Protein AF-A0A0Q0CNK5-F1 (afdb_monomer)

Foldseek 3Di:
DPPDPCVLPNPQPAWDWDADPVGFIKIAGPVRQKIWTWHDDDVDIDIDIDHDPPPPCSVVVVVVVVVPD

Nearest PDB structures (foldseek):
  4tps-assembly2_C  TM=6.557E-01  e=1.167E+00  Bacillus subtilis subsp. subtilis str. 168
  8ey4-assembly1_A  TM=5.139E-01  e=9.115E-01  Escherichia coli O32:H37
  6sy0-assembly1_B  TM=4.785E-01  e=1.167E+00  Plasmodium falciparum 3D7
  5oj3-assembly1_A  TM=5.392E-01  e=2.036E+00  Cyanidioschyzon merolae strain 10D

pLDDT: mean 70.26, std 10.82, range [39.16, 84.5]

Radius of gyration: 12.5 Å; Cα contacts (8 Å, |Δi|>4): 83; chains: 1; bounding box: 27×26×34 Å

Secondary structure (DSSP, 8-state):
--SS-HHHH-S---EEEEE-TTS-EEEEETT-S-EEEEEEETTEEEEEEE--TT-TTHHHHHHHHHHH-

Solvent-accessible surface area (backbone atoms only — not comparable to full-atom values): 4398 Å² total; per-residue (Å²): 135,78,93,64,59,46,93,78,67,48,89,70,81,57,70,44,78,43,79,41,100,85,61,41,35,36,41,31,38,87,83,61,58,41,39,32,42,40,32,76,58,82,99,43,76,48,74,52,76,46,60,61,89,86,53,88,55,48,67,60,54,51,51,53,55,72,73,76,114

Structure (mmCIF, N/CA/C/O backbone):
data_AF-A0A0Q0CNK5-F1
#
_e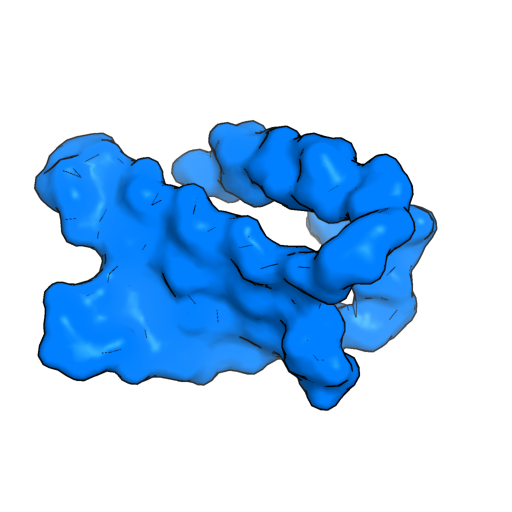ntry.id   AF-A0A0Q0CNK5-F1
#
loop_
_atom_site.group_PDB
_atom_site.id
_atom_site.type_symbol
_atom_site.label_atom_id
_atom_site.label_alt_id
_atom_site.label_comp_id
_atom_site.label_asym_id
_atom_site.label_entity_id
_atom_site.label_seq_id
_atom_site.pdbx_PDB_ins_code
_atom_site.Cartn_x
_atom_site.Cartn_y
_atom_site.Cartn_z
_atom_site.occupancy
_atom_site.B_iso_or_equiv
_atom_site.auth_seq_id
_atom_site.auth_comp_id
_atom_site.auth_asym_id
_atom_site.auth_atom_id
_atom_site.pdbx_PDB_model_num
ATOM 1 N N . MET A 1 1 ? -11.438 10.582 -13.707 1.00 39.16 1 MET A N 1
ATOM 2 C CA . MET A 1 1 ? -10.401 10.799 -12.681 1.00 39.16 1 MET A CA 1
ATOM 3 C C . MET A 1 1 ? -10.008 9.431 -12.173 1.00 39.16 1 MET A C 1
ATOM 5 O O . MET A 1 1 ? -10.840 8.767 -11.571 1.00 39.16 1 MET A O 1
ATOM 9 N N . THR A 1 2 ? -8.818 8.967 -12.531 1.00 46.91 2 THR A N 1
ATOM 10 C CA . THR A 1 2 ? -8.232 7.767 -11.930 1.00 46.91 2 THR A CA 1
ATOM 11 C C . THR A 1 2 ? -7.545 8.234 -10.649 1.00 46.91 2 THR A C 1
ATOM 13 O O . THR A 1 2 ? -6.771 9.189 -10.670 1.00 46.91 2 THR A O 1
ATOM 16 N N . TRP A 1 3 ? -7.935 7.661 -9.511 1.00 55.16 3 TRP A N 1
ATOM 17 C CA . TRP A 1 3 ? -7.340 7.962 -8.204 1.00 55.16 3 TRP A CA 1
ATOM 18 C C . TRP A 1 3 ? -5.939 7.346 -8.069 1.00 55.16 3 TRP A C 1
ATOM 20 O O . TRP A 1 3 ? -5.201 7.667 -7.140 1.00 55.16 3 TRP A O 1
ATOM 30 N N . GLN A 1 4 ? -5.564 6.475 -9.008 1.00 47.75 4 GLN A N 1
ATOM 31 C CA . GLN A 1 4 ? -4.286 5.796 -9.046 1.00 47.75 4 GLN A CA 1
ATOM 32 C C . GLN A 1 4 ? -3.314 6.587 -9.926 1.00 47.75 4 GLN A C 1
ATOM 34 O O . GLN A 1 4 ? -3.574 6.856 -11.097 1.00 47.75 4 GLN A O 1
ATOM 39 N N . ASN A 1 5 ? -2.162 6.956 -9.368 1.00 59.72 5 ASN A N 1
ATOM 40 C CA . ASN A 1 5 ? -1.070 7.517 -10.154 1.00 59.72 5 ASN A CA 1
ATOM 41 C C . ASN A 1 5 ? -0.433 6.399 -10.995 1.00 59.72 5 ASN A C 1
ATOM 43 O O . ASN A 1 5 ? 0.438 5.674 -10.519 1.00 59.72 5 ASN A O 1
ATOM 47 N N . GLU A 1 6 ? -0.882 6.242 -12.237 1.00 58.09 6 GLU A N 1
ATOM 48 C CA . GLU A 1 6 ? -0.452 5.185 -13.166 1.00 58.09 6 GLU A CA 1
ATOM 49 C C . GLU A 1 6 ? 1.066 5.186 -13.416 1.00 58.09 6 GLU A C 1
ATOM 51 O O . GLU A 1 6 ? 1.669 4.123 -13.556 1.00 58.09 6 GLU A O 1
ATOM 56 N N . ALA A 1 7 ? 1.712 6.359 -13.386 1.00 55.94 7 ALA A N 1
ATOM 57 C CA . ALA A 1 7 ? 3.166 6.471 -13.513 1.00 55.94 7 ALA A CA 1
ATOM 58 C C . ALA A 1 7 ? 3.908 5.863 -12.310 1.00 55.94 7 ALA A C 1
ATOM 60 O O . ALA A 1 7 ? 5.040 5.401 -12.447 1.00 55.94 7 ALA A O 1
ATOM 61 N N . MET A 1 8 ? 3.269 5.836 -11.138 1.00 53.78 8 MET A N 1
ATOM 62 C CA . MET A 1 8 ? 3.785 5.150 -9.959 1.00 53.78 8 MET A CA 1
ATOM 63 C C . MET A 1 8 ? 3.343 3.689 -9.930 1.00 53.78 8 MET A C 1
ATOM 65 O O . MET A 1 8 ? 4.177 2.823 -9.704 1.00 53.78 8 MET A O 1
ATOM 69 N N . PHE A 1 9 ? 2.075 3.361 -10.160 1.00 57.31 9 PHE A N 1
ATOM 70 C CA . PHE A 1 9 ? 1.527 2.033 -9.839 1.00 57.31 9 PHE A CA 1
ATOM 71 C C . PHE A 1 9 ? 1.347 1.081 -11.031 1.00 57.31 9 PHE A C 1
ATOM 73 O O . PHE A 1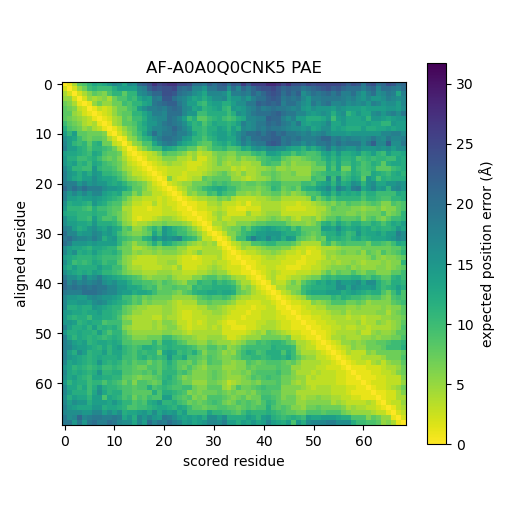 9 ? 1.047 -0.090 -10.813 1.00 57.31 9 PHE A O 1
ATOM 80 N N . GLY A 1 10 ? 1.618 1.530 -12.259 1.00 55.47 10 GLY A N 1
ATOM 81 C CA . GLY A 1 10 ? 1.413 0.736 -13.469 1.00 55.47 10 GLY A CA 1
ATOM 82 C C . GLY A 1 10 ? -0.046 0.739 -13.939 1.00 55.47 10 GLY A C 1
ATOM 83 O O . GLY A 1 10 ? -0.931 1.272 -13.279 1.00 55.47 10 GLY A O 1
ATOM 84 N N . ILE A 1 11 ? -0.275 0.156 -15.119 1.00 55.16 11 ILE A N 1
ATOM 85 C CA . ILE A 1 11 ? -1.558 0.196 -15.855 1.00 55.16 11 ILE A CA 1
ATOM 86 C C . ILE A 1 11 ? -2.521 -0.933 -15.435 1.00 55.16 11 ILE A C 1
ATOM 88 O O . ILE A 1 11 ? -3.688 -0.941 -15.811 1.00 55.16 11 ILE A O 1
ATOM 92 N N . SER A 1 12 ? -2.025 -1.912 -14.676 1.00 57.25 12 SER A N 1
ATOM 93 C CA . SER A 1 12 ? -2.803 -3.038 -14.158 1.00 57.25 12 SER A CA 1
ATOM 94 C C . SER A 1 12 ? -3.415 -2.653 -12.811 1.00 57.25 12 SER A C 1
ATOM 96 O O . SER A 1 12 ? -2.759 -2.771 -11.776 1.00 57.25 12 SER A O 1
ATOM 98 N N . SER A 1 13 ? -4.674 -2.215 -12.822 1.00 55.25 13 SER A N 1
ATOM 99 C CA . SER A 1 13 ? -5.463 -1.922 -11.613 1.00 55.25 13 SER A CA 1
ATOM 100 C C . SER A 1 13 ? -6.104 -3.166 -10.982 1.00 55.25 13 SER A C 1
ATOM 102 O O . SER A 1 13 ? -6.987 -3.036 -10.135 1.00 55.25 13 SER A O 1
ATOM 104 N N . ASP A 1 14 ? -5.675 -4.365 -11.376 1.00 61.72 14 ASP A N 1
ATOM 105 C CA . ASP A 1 14 ? -6.109 -5.609 -10.749 1.00 61.72 14 ASP A CA 1
ATOM 106 C C . ASP A 1 14 ? -5.503 -5.696 -9.341 1.00 61.72 14 ASP A C 1
ATOM 108 O O . ASP A 1 14 ? -4.340 -6.063 -9.137 1.00 61.72 14 ASP A O 1
ATOM 112 N N . VAL A 1 15 ? -6.306 -5.275 -8.368 1.00 63.66 15 VAL A N 1
ATOM 113 C CA . VAL A 1 15 ? -6.001 -5.317 -6.943 1.00 63.66 15 VAL A CA 1
ATOM 114 C C . VAL A 1 15 ? -6.880 -6.381 -6.309 1.00 63.66 15 VAL A C 1
ATOM 116 O O . VAL A 1 15 ? -8.104 -6.353 -6.432 1.00 63.6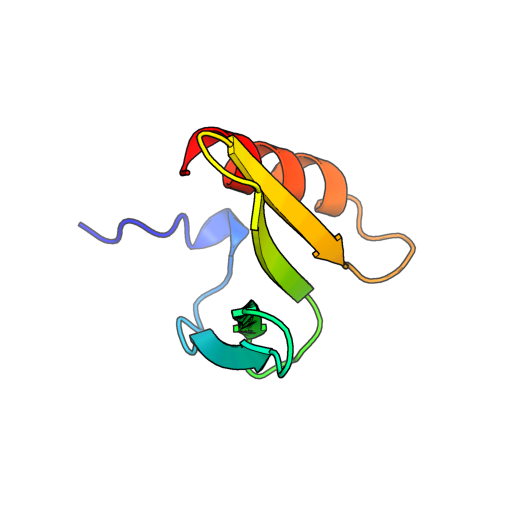6 15 VAL A O 1
ATOM 119 N N . PHE A 1 16 ? -6.244 -7.310 -5.612 1.00 70.81 16 PHE A N 1
ATOM 120 C CA . PHE A 1 16 ? -6.901 -8.393 -4.906 1.00 70.81 16 PHE A CA 1
ATOM 121 C C . PHE A 1 16 ? -6.835 -8.149 -3.404 1.00 70.81 16 PHE A C 1
ATOM 123 O O . PHE A 1 16 ? -5.859 -7.602 -2.885 1.00 70.81 16 PHE A O 1
ATOM 130 N N . LEU A 1 17 ? -7.897 -8.570 -2.724 1.00 7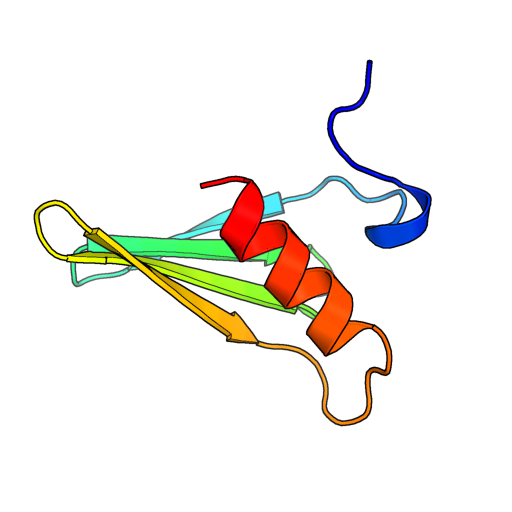6.81 17 LEU A N 1
ATOM 131 C CA . LEU A 1 17 ? -8.030 -8.543 -1.277 1.00 76.81 17 LEU A CA 1
ATOM 132 C C . LEU A 1 17 ? -8.101 -9.978 -0.770 1.00 76.81 17 LEU A C 1
ATOM 134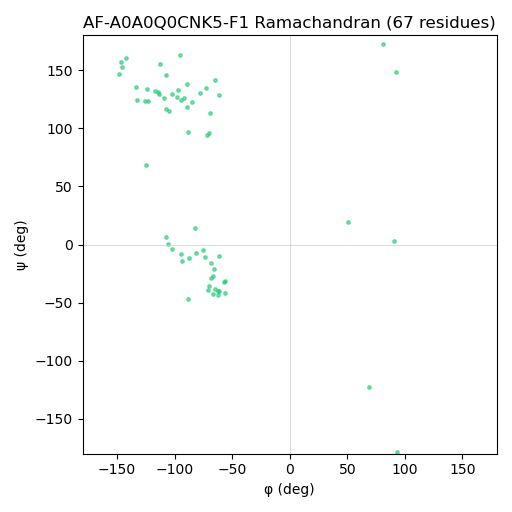 O O . LEU A 1 17 ? -8.870 -10.787 -1.295 1.00 76.81 17 LEU A O 1
ATOM 138 N N . HIS A 1 18 ? -7.307 -10.285 0.246 1.00 77.25 18 HIS A N 1
ATOM 139 C CA . HIS A 1 18 ? -7.391 -11.543 0.974 1.00 77.25 18 HIS A CA 1
ATOM 140 C C . HIS A 1 18 ? -7.621 -11.272 2.457 1.00 77.25 18 HIS A C 1
ATOM 142 O O . HIS A 1 18 ? -6.828 -10.573 3.080 1.00 77.25 18 HIS A O 1
ATOM 148 N N . ASP A 1 19 ? -8.696 -11.822 3.018 1.00 81.88 19 ASP A N 1
ATOM 149 C CA . ASP A 1 19 ? -9.013 -11.655 4.436 1.00 81.88 19 ASP A CA 1
ATOM 150 C C . ASP A 1 19 ? -8.063 -12.477 5.314 1.00 81.88 19 ASP A C 1
ATOM 152 O O . ASP A 1 19 ? -7.817 -13.659 5.065 1.00 81.88 19 ASP A O 1
ATOM 156 N N . LEU A 1 20 ? -7.557 -11.860 6.381 1.00 77.31 20 LEU A N 1
ATOM 157 C CA . LEU A 1 20 ? -6.678 -12.520 7.341 1.00 77.31 20 LEU A CA 1
ATOM 158 C C . LEU A 1 20 ? -7.500 -13.171 8.460 1.00 77.31 20 LEU A C 1
ATOM 160 O O . LEU A 1 20 ? -8.418 -12.567 9.016 1.00 77.31 20 LEU A O 1
ATOM 164 N N . ALA A 1 21 ? -7.120 -14.386 8.870 1.00 68.81 21 ALA A N 1
ATOM 165 C CA . ALA A 1 21 ? -7.829 -15.166 9.894 1.00 68.81 21 ALA A CA 1
ATOM 166 C C . ALA A 1 21 ? -7.901 -14.497 11.292 1.00 68.81 21 ALA A C 1
ATOM 168 O O . ALA A 1 21 ? -8.632 -14.973 12.158 1.00 68.81 21 ALA A O 1
ATOM 169 N N . GLY A 1 22 ? -7.166 -13.401 11.519 1.00 68.88 22 GLY A N 1
ATOM 170 C CA . GLY A 1 22 ? -7.167 -12.597 12.751 1.00 68.88 22 GLY A CA 1
ATOM 171 C C . GLY A 1 22 ? -7.856 -11.230 12.636 1.00 68.88 22 GLY A C 1
ATOM 172 O O . GLY A 1 22 ? -7.795 -10.449 13.585 1.00 68.88 22 GLY A O 1
ATOM 173 N N . GLY A 1 23 ? -8.501 -10.938 11.502 1.00 76.94 23 GLY A N 1
ATOM 174 C CA . GLY A 1 23 ? -9.024 -9.615 11.163 1.00 76.94 23 GLY A CA 1
ATOM 175 C C . GLY A 1 23 ? -8.021 -8.776 10.365 1.00 76.94 23 GLY A C 1
ATOM 176 O O . GLY A 1 23 ? -6.810 -8.902 10.532 1.00 76.94 23 GLY A O 1
ATOM 177 N N . GLY A 1 24 ? -8.540 -7.915 9.487 1.00 80.31 24 GLY A N 1
ATOM 178 C CA . GLY A 1 24 ? -7.735 -7.202 8.492 1.00 80.31 24 GLY A CA 1
ATOM 179 C C . GLY A 1 24 ? -7.677 -7.923 7.144 1.00 80.31 24 GLY A C 1
ATOM 180 O O . GLY A 1 24 ? -8.305 -8.967 6.959 1.00 80.31 24 GLY A O 1
ATOM 181 N N . PHE A 1 25 ? -6.942 -7.347 6.198 1.00 82.31 25 PHE A N 1
ATOM 182 C CA . PHE A 1 25 ? -6.850 -7.839 4.826 1.00 82.31 25 PHE A CA 1
ATOM 183 C C . PHE A 1 25 ? -5.477 -7.558 4.214 1.00 82.31 25 PHE A C 1
ATOM 185 O O . PHE A 1 25 ? -4.864 -6.524 4.480 1.00 82.31 25 PHE A O 1
ATOM 192 N N . THR A 1 26 ? -5.020 -8.457 3.351 1.00 80.94 26 THR A N 1
ATOM 193 C CA . THR A 1 26 ? -3.860 -8.254 2.483 1.00 80.94 26 THR A CA 1
ATOM 194 C C . THR A 1 26 ? -4.323 -7.694 1.147 1.00 80.94 26 THR A C 1
ATOM 196 O O . THR A 1 26 ? -5.168 -8.290 0.477 1.00 80.94 26 THR A O 1
ATOM 199 N N . VAL A 1 27 ? -3.747 -6.568 0.737 1.00 80.62 27 VAL A N 1
ATOM 200 C CA . VAL A 1 27 ? -3.917 -5.970 -0.591 1.00 80.62 27 VAL A CA 1
ATOM 201 C C . VAL A 1 27 ? -2.727 -6.364 -1.457 1.00 80.62 27 VAL A C 1
ATOM 203 O O . VAL A 1 27 ? -1.593 -6.117 -1.055 1.00 80.62 27 VAL A O 1
ATOM 206 N N . PHE A 1 28 ? -2.941 -6.924 -2.646 1.00 75.81 28 PHE A N 1
ATOM 207 C CA . PHE A 1 28 ? -1.847 -7.278 -3.560 1.00 75.81 28 PHE A CA 1
ATOM 208 C C . PHE A 1 28 ? -2.240 -7.129 -5.031 1.00 75.81 28 PHE A C 1
ATOM 210 O O . PHE A 1 28 ? -3.418 -7.167 -5.380 1.00 75.81 28 PHE A O 1
ATOM 217 N N . THR A 1 29 ? -1.249 -6.952 -5.906 1.00 71.44 29 THR A N 1
ATOM 218 C CA . THR A 1 29 ? -1.459 -6.894 -7.364 1.00 71.44 29 THR A CA 1
ATOM 219 C C . THR A 1 29 ? -1.239 -8.259 -8.019 1.00 71.44 29 THR A C 1
ATOM 221 O O . THR A 1 29 ? -0.612 -9.141 -7.429 1.00 71.44 29 THR A O 1
ATOM 224 N N . THR A 1 30 ? -1.719 -8.448 -9.252 1.00 61.00 30 THR A N 1
ATOM 225 C CA . THR A 1 30 ? -1.640 -9.719 -10.011 1.00 61.00 30 THR A CA 1
ATOM 226 C C . THR A 1 30 ? -0.220 -10.258 -10.175 1.00 61.00 30 THR A C 1
ATOM 228 O O . THR A 1 30 ? -0.016 -11.465 -10.224 1.00 61.00 30 THR A O 1
ATOM 231 N N . GLU A 1 31 ? 0.780 -9.374 -10.241 1.00 66.12 31 GLU A N 1
ATOM 232 C CA . GLU A 1 31 ? 2.189 -9.783 -10.309 1.00 66.12 31 GLU A CA 1
ATOM 233 C C . GLU A 1 31 ? 2.778 -10.139 -8.933 1.00 66.12 31 GLU A C 1
ATOM 235 O O . GLU A 1 31 ? 3.925 -10.574 -8.855 1.00 66.12 31 GLU A O 1
ATOM 240 N N . SER A 1 32 ? 2.029 -9.900 -7.850 1.00 59.84 32 SER A N 1
ATOM 241 C CA . SER A 1 32 ? 2.389 -10.132 -6.441 1.00 59.84 32 SER A CA 1
ATOM 242 C C . SER A 1 32 ? 3.739 -9.543 -6.017 1.00 59.84 32 SER A C 1
ATOM 244 O O . SER A 1 32 ? 4.309 -9.932 -5.002 1.00 59.84 32 SER A O 1
ATOM 246 N N . LYS A 1 33 ? 4.258 -8.575 -6.779 1.00 66.88 33 LYS A N 1
ATOM 247 C CA . LYS A 1 33 ? 5.519 -7.891 -6.468 1.00 66.88 33 LYS A CA 1
ATOM 248 C C . LYS A 1 33 ? 5.395 -7.011 -5.233 1.00 66.88 33 LYS A C 1
ATOM 250 O O . LYS A 1 33 ? 6.384 -6.803 -4.544 1.00 66.88 33 LYS A O 1
ATOM 255 N N . TYR A 1 34 ? 4.195 -6.509 -4.971 1.00 70.62 34 TYR A N 1
ATOM 256 C CA . TYR A 1 34 ? 3.904 -5.631 -3.850 1.00 70.62 34 TYR A CA 1
ATOM 257 C C . TYR A 1 34 ? 2.648 -6.117 -3.151 1.00 70.62 34 TYR A C 1
ATOM 259 O O . TYR A 1 34 ? 1.651 -6.421 -3.816 1.00 70.62 34 TYR A O 1
ATOM 267 N N . PHE A 1 35 ? 2.691 -6.154 -1.827 1.00 80.00 35 PHE A N 1
ATOM 268 C CA . PHE A 1 35 ? 1.517 -6.420 -1.014 1.00 80.00 35 PHE A CA 1
ATOM 269 C C . PHE A 1 35 ? 1.569 -5.631 0.290 1.00 80.00 35 PHE A C 1
ATOM 271 O O . PHE A 1 35 ? 2.643 -5.245 0.755 1.00 80.00 35 PHE A O 1
ATOM 278 N N . ALA A 1 36 ? 0.397 -5.337 0.839 1.00 82.31 36 ALA A N 1
ATOM 279 C CA . ALA A 1 36 ? 0.249 -4.612 2.087 1.00 82.31 36 ALA A CA 1
ATOM 280 C C . ALA A 1 36 ? -0.747 -5.331 2.991 1.00 82.31 36 ALA A C 1
ATOM 282 O O . ALA A 1 36 ? -1.893 -5.531 2.592 1.00 82.31 36 ALA A O 1
ATOM 283 N N . ASP A 1 37 ? -0.326 -5.665 4.204 1.00 82.88 37 ASP A N 1
ATOM 284 C CA . ASP A 1 37 ? -1.215 -6.197 5.228 1.00 82.88 37 ASP A CA 1
ATOM 285 C C . ASP A 1 37 ? -1.787 -5.035 6.026 1.00 82.88 37 ASP A C 1
ATOM 287 O O . ASP A 1 37 ? -1.052 -4.271 6.654 1.00 82.88 37 ASP A O 1
ATOM 291 N N . VAL A 1 38 ? -3.107 -4.890 5.988 1.00 82.50 38 VAL A N 1
ATOM 292 C CA . VAL A 1 38 ? -3.842 -3.846 6.695 1.00 82.50 38 VAL A CA 1
ATOM 293 C C . VAL A 1 38 ? -4.580 -4.486 7.856 1.00 82.50 38 VAL A C 1
ATOM 295 O O . VAL A 1 38 ? -5.476 -5.308 7.663 1.00 82.50 38 VAL A O 1
ATOM 298 N N . GLN A 1 39 ? -4.227 -4.095 9.076 1.00 84.50 39 GLN A N 1
ATOM 299 C CA . GLN A 1 39 ? -4.843 -4.609 10.296 1.00 84.50 39 GLN A CA 1
ATOM 300 C C . GLN A 1 39 ? -5.390 -3.461 11.141 1.00 84.50 39 GLN A C 1
ATOM 302 O O . GLN A 1 39 ? -4.714 -2.459 11.385 1.00 84.50 39 GLN A O 1
ATOM 307 N N . SER A 1 40 ? -6.622 -3.614 11.628 1.00 77.31 40 SER A N 1
ATOM 308 C CA . SER A 1 40 ? -7.195 -2.674 12.591 1.00 77.31 40 SER A CA 1
ATOM 309 C C . SER A 1 40 ? -6.625 -2.942 13.984 1.00 77.31 40 SER A C 1
ATOM 311 O O . SER A 1 40 ? -6.633 -4.072 14.470 1.00 77.31 40 SER A O 1
ATOM 313 N N . LYS A 1 41 ? -6.155 -1.889 14.651 1.00 74.12 41 LYS A N 1
ATOM 314 C CA . LYS A 1 41 ? -5.654 -1.900 16.027 1.00 74.12 41 LYS A CA 1
ATOM 315 C C . LYS A 1 41 ? -6.414 -0.860 16.855 1.00 74.12 41 LYS A C 1
ATOM 317 O O . LYS A 1 41 ? -5.870 0.160 17.281 1.00 74.12 41 LYS A O 1
ATOM 322 N N . GLY A 1 42 ? -7.702 -1.121 17.082 1.00 75.56 42 GLY A N 1
ATOM 323 C CA . GLY A 1 42 ? -8.587 -0.213 17.816 1.00 75.56 42 GLY A CA 1
ATOM 324 C C . GLY A 1 42 ? -8.848 1.075 17.020 1.00 75.56 42 GLY A C 1
ATOM 325 O O . GLY A 1 42 ? -9.325 0.974 15.895 1.00 75.56 42 GLY A O 1
ATOM 326 N N . PRO A 1 43 ? -8.553 2.279 17.553 1.00 76.81 43 PRO A N 1
ATOM 327 C CA . PRO A 1 43 ? -8.716 3.531 16.807 1.00 76.81 43 PRO A CA 1
ATOM 328 C C . PRO A 1 43 ? -7.619 3.766 15.752 1.00 76.81 43 PRO A C 1
ATOM 330 O O . PRO A 1 43 ? -7.680 4.761 15.037 1.00 76.81 43 PRO A O 1
ATOM 333 N N . ALA A 1 44 ? -6.602 2.901 15.683 1.00 74.81 44 ALA A N 1
ATOM 334 C CA . ALA A 1 44 ? -5.487 3.011 14.750 1.00 74.81 44 ALA A CA 1
ATOM 335 C C . ALA A 1 44 ? -5.510 1.878 13.716 1.00 74.81 44 ALA A C 1
ATOM 337 O O . ALA A 1 44 ? -6.012 0.787 13.988 1.00 74.81 44 ALA A O 1
ATOM 338 N N . THR A 1 45 ? -4.898 2.118 12.559 1.00 80.50 45 THR A N 1
ATOM 339 C CA . THR A 1 45 ? -4.663 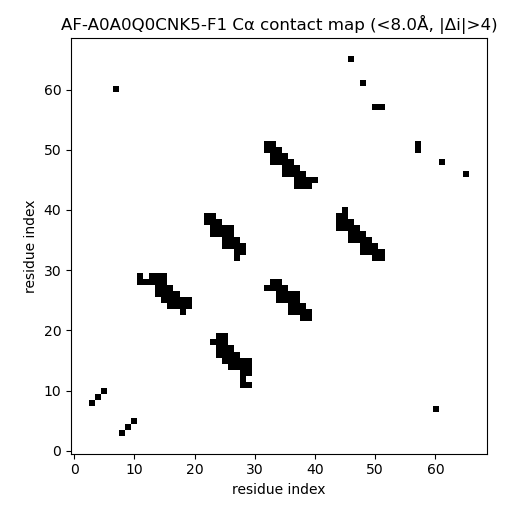1.110 11.519 1.00 80.50 45 THR A CA 1
ATOM 340 C C . THR A 1 45 ? -3.164 0.875 11.403 1.00 80.50 45 THR A C 1
ATOM 342 O O . THR A 1 45 ? -2.392 1.828 11.291 1.00 80.50 45 THR A O 1
ATOM 345 N N . THR A 1 46 ? -2.746 -0.385 11.442 1.00 83.00 46 THR A N 1
ATOM 346 C CA . THR A 1 46 ? -1.370 -0.784 11.138 1.00 83.00 46 THR A CA 1
ATOM 347 C C . THR A 1 46 ? -1.318 -1.245 9.692 1.00 83.00 46 THR A C 1
ATOM 349 O O . THR A 1 46 ? -2.161 -2.044 9.280 1.00 83.00 46 THR A O 1
ATOM 352 N N . VAL A 1 47 ? -0.321 -0.770 8.945 1.00 82.50 47 VAL A N 1
ATOM 353 C CA . VAL A 1 47 ? -0.047 -1.267 7.597 1.00 82.50 47 VAL A CA 1
ATOM 354 C C . VAL A 1 47 ? 1.390 -1.727 7.474 1.00 82.50 47 VAL A C 1
ATOM 356 O O . VAL A 1 47 ? 2.317 -0.951 7.707 1.00 82.50 47 VAL A O 1
ATOM 359 N N . GLU A 1 48 ? 1.563 -2.983 7.084 1.00 84.12 48 GLU A N 1
ATOM 360 C CA . GLU A 1 48 ? 2.861 -3.575 6.785 1.00 84.12 48 GLU A CA 1
ATOM 361 C C . GLU A 1 48 ? 2.999 -3.695 5.269 1.00 84.12 48 GLU A C 1
ATOM 363 O O . GLU A 1 48 ? 2.223 -4.392 4.624 1.00 84.12 48 GLU A O 1
ATOM 368 N N . PHE A 1 49 ? 3.952 -2.964 4.683 1.00 81.88 49 PHE A N 1
ATOM 369 C CA . PHE A 1 49 ? 4.183 -2.949 3.239 1.00 81.88 49 PHE A CA 1
ATOM 370 C C . PHE A 1 49 ? 5.386 -3.812 2.869 1.00 81.88 49 PHE A C 1
ATOM 372 O O . PHE A 1 49 ? 6.484 -3.625 3.400 1.00 81.88 49 PHE A O 1
ATOM 379 N N . TYR A 1 50 ? 5.190 -4.698 1.900 1.00 82.25 50 TYR A N 1
ATOM 380 C CA . TYR A 1 50 ? 6.197 -5.620 1.403 1.00 82.25 50 TYR A CA 1
ATOM 381 C C . TYR A 1 50 ? 6.488 -5.337 -0.070 1.00 82.25 50 TYR A C 1
ATOM 383 O O . TYR A 1 50 ? 5.583 -5.195 -0.896 1.00 82.25 50 TYR A O 1
ATOM 391 N N . ALA A 1 51 ? 7.776 -5.263 -0.395 1.00 82.81 51 ALA A N 1
ATOM 392 C CA . ALA A 1 51 ? 8.283 -4.990 -1.733 1.00 82.81 51 ALA A CA 1
ATOM 393 C C . ALA A 1 51 ? 9.544 -5.822 -2.012 1.00 82.81 51 ALA A C 1
ATOM 395 O O . ALA A 1 51 ? 10.207 -6.266 -1.067 1.00 82.81 51 ALA A O 1
ATOM 396 N N . PRO A 1 52 ? 9.924 -6.016 -3.288 1.00 79.56 52 PRO A N 1
ATOM 397 C CA . PRO A 1 52 ? 11.125 -6.751 -3.639 1.00 79.56 52 PRO A CA 1
ATOM 398 C C . PRO A 1 52 ? 12.365 -6.005 -3.141 1.00 79.56 52 PRO A C 1
ATOM 400 O O . PRO A 1 52 ? 12.457 -4.776 -3.215 1.00 79.56 52 PRO A O 1
ATOM 403 N N . GLN A 1 53 ? 13.349 -6.754 -2.652 1.00 75.81 53 GLN A N 1
ATOM 404 C CA . GLN A 1 53 ? 14.599 -6.174 -2.180 1.00 75.81 53 GLN A CA 1
ATOM 405 C C . GLN A 1 53 ? 15.320 -5.446 -3.328 1.00 75.81 53 GLN A C 1
ATOM 407 O O . GLN A 1 53 ? 15.534 -6.016 -4.396 1.00 75.81 53 GLN A O 1
ATOM 412 N N . GLY A 1 54 ? 15.712 -4.190 -3.098 1.00 75.00 54 GLY A N 1
ATOM 413 C CA . GLY A 1 54 ? 16.388 -3.359 -4.099 1.00 75.00 54 GLY A CA 1
ATOM 414 C C . GLY A 1 54 ? 15.460 -2.511 -4.975 1.00 75.00 54 GLY A C 1
ATOM 415 O O . GLY A 1 54 ? 15.959 -1.796 -5.842 1.00 75.00 54 GLY A O 1
ATOM 416 N N . ASP A 1 55 ? 14.142 -2.533 -4.743 1.00 76.00 55 ASP A N 1
ATOM 417 C CA . ASP A 1 55 ? 13.237 -1.578 -5.386 1.00 76.00 55 ASP A CA 1
ATOM 418 C C . ASP A 1 55 ? 13.465 -0.156 -4.843 1.00 76.00 55 ASP A C 1
ATOM 420 O O . ASP A 1 55 ? 13.178 0.159 -3.686 1.00 76.00 55 ASP A O 1
ATOM 424 N N . THR A 1 56 ? 13.964 0.725 -5.709 1.00 76.25 56 THR A N 1
ATOM 425 C CA . THR A 1 56 ? 14.228 2.137 -5.397 1.00 76.25 56 THR A CA 1
ATOM 426 C C . THR A 1 56 ? 12.950 2.942 -5.167 1.00 76.25 56 THR A C 1
ATOM 428 O O . THR A 1 56 ? 13.009 4.027 -4.588 1.00 76.25 56 THR A O 1
ATOM 431 N N . GLN A 1 57 ? 11.794 2.416 -5.578 1.00 73.94 57 GLN A N 1
ATOM 432 C CA . GLN A 1 57 ? 10.485 3.036 -5.390 1.00 73.94 57 GLN A CA 1
ATOM 433 C C . GLN A 1 57 ? 9.762 2.539 -4.133 1.00 73.94 57 GLN A C 1
ATOM 435 O O . GLN A 1 57 ? 8.744 3.126 -3.764 1.00 73.94 57 GLN A O 1
ATOM 440 N N . ALA A 1 58 ? 10.276 1.518 -3.437 1.00 75.81 58 ALA A N 1
ATOM 441 C CA . ALA A 1 58 ? 9.604 0.922 -2.281 1.00 75.81 58 ALA A CA 1
ATOM 442 C C . ALA A 1 58 ? 9.287 1.954 -1.183 1.00 75.81 58 ALA A C 1
ATOM 444 O O . ALA A 1 58 ? 8.183 1.960 -0.646 1.00 75.81 58 ALA A O 1
ATOM 445 N N . ALA A 1 59 ? 10.218 2.873 -0.902 1.00 71.81 59 ALA A N 1
ATOM 446 C CA . ALA A 1 59 ? 10.037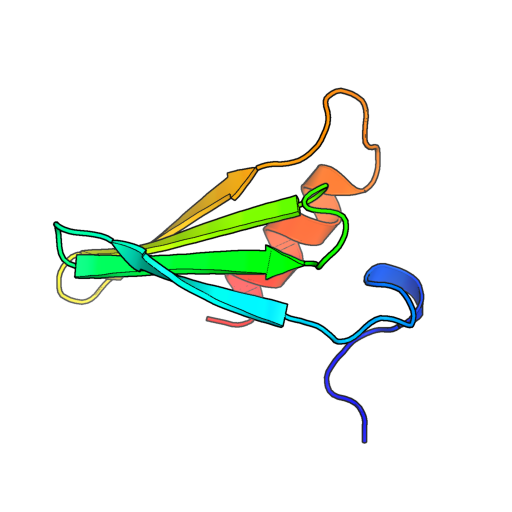 3.920 0.106 1.00 71.81 59 ALA A CA 1
ATOM 447 C C . ALA A 1 59 ? 9.014 4.999 -0.303 1.00 71.81 59 ALA A C 1
ATOM 449 O O . ALA A 1 59 ? 8.273 5.508 0.533 1.00 71.81 59 ALA A O 1
ATOM 450 N N . LEU A 1 60 ? 8.949 5.352 -1.592 1.00 73.62 60 LEU A N 1
ATOM 451 C CA . LEU A 1 60 ? 7.955 6.306 -2.097 1.00 73.62 60 LEU A CA 1
ATOM 452 C C . LEU A 1 60 ? 6.552 5.689 -2.096 1.00 73.62 60 LEU A C 1
ATOM 454 O O . LEU A 1 60 ? 5.578 6.346 -1.728 1.00 73.62 60 LEU A O 1
ATOM 458 N N . ARG A 1 61 ? 6.452 4.407 -2.457 1.00 72.31 61 ARG A N 1
ATOM 459 C CA . ARG A 1 61 ? 5.197 3.647 -2.435 1.00 72.31 61 ARG A CA 1
ATOM 460 C C . ARG A 1 61 ? 4.681 3.442 -1.012 1.00 72.31 61 ARG A C 1
ATOM 462 O O . ARG A 1 61 ? 3.490 3.628 -0.785 1.00 72.31 61 ARG A O 1
ATOM 469 N N . SER A 1 62 ? 5.553 3.121 -0.054 1.00 68.69 62 SER A N 1
ATOM 470 C CA . SER A 1 62 ? 5.152 2.978 1.351 1.00 68.69 62 SER A CA 1
ATOM 471 C C . SER A 1 62 ? 4.663 4.302 1.948 1.00 68.69 62 SER A C 1
ATOM 473 O O . SER A 1 62 ? 3.663 4.315 2.664 1.00 68.69 62 SER A O 1
ATOM 475 N N . ALA A 1 63 ? 5.296 5.426 1.595 1.00 71.94 63 ALA A N 1
ATOM 476 C CA . ALA A 1 63 ? 4.843 6.752 2.010 1.00 71.94 63 ALA A CA 1
ATOM 477 C C . ALA A 1 63 ? 3.446 7.095 1.464 1.00 71.94 63 ALA A C 1
ATOM 479 O O . ALA A 1 63 ? 2.623 7.632 2.200 1.00 71.94 63 ALA A O 1
ATOM 480 N N . ALA A 1 64 ? 3.151 6.742 0.207 1.00 70.06 64 ALA A N 1
ATOM 481 C CA . ALA A 1 64 ? 1.831 6.965 -0.383 1.00 70.06 64 ALA A CA 1
ATOM 482 C C . ALA A 1 64 ? 0.720 6.209 0.370 1.00 70.06 64 ALA A C 1
ATOM 484 O O . ALA A 1 64 ? -0.348 6.768 0.616 1.00 70.06 64 ALA A O 1
ATOM 485 N N . ILE A 1 65 ? 0.989 4.971 0.801 1.00 67.19 65 ILE A N 1
ATOM 486 C CA . ILE A 1 65 ? 0.039 4.166 1.587 1.00 67.19 65 ILE A CA 1
ATOM 487 C C . ILE A 1 65 ? -0.281 4.846 2.923 1.00 67.19 65 ILE A C 1
ATOM 489 O O . ILE A 1 65 ? -1.447 4.934 3.296 1.00 67.19 65 ILE A O 1
ATOM 493 N N . ALA A 1 66 ? 0.728 5.386 3.610 1.00 65.25 66 ALA A N 1
ATOM 494 C CA . ALA A 1 66 ? 0.539 6.072 4.888 1.00 65.25 66 ALA A CA 1
ATOM 495 C C . ALA A 1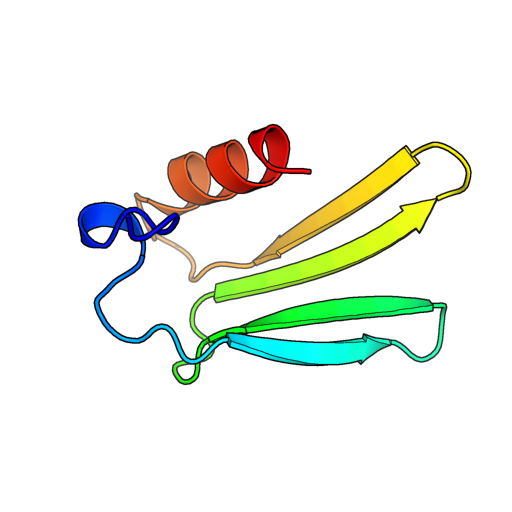 66 ? -0.289 7.368 4.786 1.00 65.25 66 ALA A C 1
ATOM 497 O O . ALA A 1 66 ? -0.829 7.821 5.789 1.00 65.25 66 ALA A O 1
ATOM 498 N N . THR A 1 67 ? -0.381 7.980 3.600 1.00 64.06 67 THR A N 1
ATOM 499 C CA . THR A 1 67 ? -1.145 9.223 3.388 1.00 64.06 67 THR A CA 1
ATOM 500 C C . THR A 1 67 ? -2.581 9.017 2.910 1.00 64.06 67 THR A C 1
ATOM 502 O O . THR A 1 67 ? -3.358 9.969 2.919 1.00 64.06 67 THR A O 1
ATOM 505 N N . CYS A 1 68 ?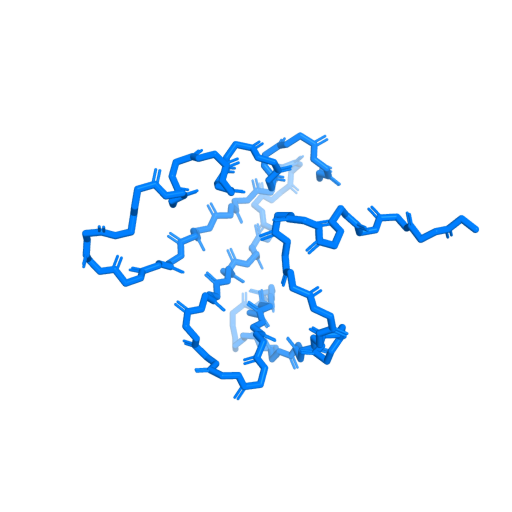 -2.930 7.814 2.451 1.00 54.97 68 CYS A N 1
ATOM 506 C CA . CYS A 1 68 ? -4.225 7.528 1.824 1.00 54.97 68 CYS A CA 1
ATOM 507 C C . CYS A 1 68 ? -5.197 6.734 2.714 1.00 54.97 68 CYS A C 1
ATOM 509 O O . CYS A 1 68 ? -6.301 6.432 2.259 1.00 54.97 68 CYS A O 1
ATOM 511 N N . LEU A 1 69 ? -4.795 6.398 3.943 1.00 50.66 69 LEU A N 1
ATOM 512 C CA . LEU A 1 69 ? -5.586 5.693 4.960 1.00 50.66 69 LEU A CA 1
ATOM 513 C C . LEU A 1 69 ? -5.963 6.632 6.105 1.00 50.66 69 LEU A C 1
ATOM 515 O O . LEU A 1 69 ? -7.083 6.459 6.632 1.00 50.66 69 LEU A O 1
#

Organism: NCBI:txid251703

Sequence (69 aa):
MTWQNEAMFGISSDVFLHDLAGGGFTVFTTESKYFADVQSKGPATTVEFYAPQGDTQAALRSAAIATCL

Mean predicted aligned error: 9.21 Å